Protein AF-A0A433UGE9-F1 (afdb_monomer_lite)

Foldseek 3Di:
DVVVLVVLVCCLPPDDLVNQCVVVVDDDDPVSVVVVVVSNVVSVVVNPDDVVVVVVVVVVCVVPPD

pLDDT: mean 88.27, std 9.98, range [47.94, 98.0]

Structure (mmCIF, N/CA/C/O backbone):
data_AF-A0A433UGE9-F1
#
_entry.id   AF-A0A433UGE9-F1
#
loop_
_atom_site.group_PDB
_atom_site.id
_atom_site.type_symbol
_atom_site.label_atom_id
_atom_site.label_alt_id
_atom_site.label_comp_id
_atom_site.label_asym_id
_atom_site.label_entity_id
_atom_site.label_seq_id
_atom_site.pdbx_PDB_ins_code
_atom_site.Cartn_x
_atom_site.Cartn_y
_atom_site.Cartn_z
_atom_site.occupancy
_atom_site.B_iso_or_equiv
_atom_site.auth_seq_id
_atom_site.auth_comp_id
_atom_site.auth_asym_id
_atom_site.auth_atom_id
_atom_site.pdbx_PDB_model_num
ATOM 1 N N . MET A 1 1 ? 14.494 -5.343 -7.010 1.00 72.62 1 MET A N 1
ATOM 2 C CA . MET A 1 1 ? 13.278 -4.568 -7.345 1.00 72.62 1 MET A CA 1
ATOM 3 C C . MET A 1 1 ? 12.088 -5.486 -7.580 1.00 72.62 1 MET A C 1
ATOM 5 O O . MET A 1 1 ? 11.127 -5.377 -6.834 1.00 72.62 1 MET A O 1
ATOM 9 N N . ASN A 1 2 ? 12.177 -6.426 -8.529 1.00 73.94 2 ASN A N 1
ATOM 10 C CA . ASN A 1 2 ? 11.078 -7.354 -8.837 1.00 73.94 2 ASN A CA 1
ATOM 11 C C . ASN A 1 2 ? 10.582 -8.123 -7.608 1.00 73.94 2 ASN A C 1
ATOM 13 O O . ASN A 1 2 ? 9.398 -8.079 -7.313 1.00 73.94 2 ASN A O 1
ATOM 17 N N . GLU A 1 3 ? 11.485 -8.690 -6.806 1.00 83.62 3 GLU A N 1
ATOM 18 C CA . GLU A 1 3 ? 11.102 -9.401 -5.577 1.00 83.62 3 GLU A CA 1
ATOM 19 C C . GLU A 1 3 ? 10.361 -8.507 -4.563 1.00 83.62 3 GLU A C 1
ATOM 21 O O . GLU A 1 3 ? 9.396 -8.938 -3.932 1.00 83.62 3 GLU A O 1
ATOM 26 N N . PHE A 1 4 ? 10.764 -7.237 -4.432 1.00 85.56 4 PHE A N 1
ATOM 27 C CA . PHE A 1 4 ? 10.092 -6.282 -3.549 1.00 85.56 4 PHE A CA 1
ATOM 28 C C . PHE A 1 4 ? 8.677 -5.969 -4.044 1.00 85.56 4 PHE A C 1
ATOM 30 O O . PHE A 1 4 ? 7.730 -6.069 -3.266 1.00 85.56 4 PHE A O 1
ATOM 37 N N . LEU A 1 5 ? 8.518 -5.641 -5.331 1.00 87.50 5 LEU A N 1
ATOM 38 C CA . LEU A 1 5 ? 7.211 -5.339 -5.922 1.00 87.50 5 LEU A CA 1
ATOM 39 C C . LEU A 1 5 ? 6.293 -6.571 -5.932 1.00 87.50 5 LEU A C 1
ATOM 41 O O . LEU A 1 5 ? 5.104 -6.453 -5.656 1.00 87.50 5 LEU A O 1
ATOM 45 N N . GLU A 1 6 ? 6.828 -7.772 -6.140 1.00 87.94 6 GLU A N 1
ATOM 46 C CA . GLU A 1 6 ? 6.076 -9.027 -6.027 1.00 87.94 6 GLU A CA 1
ATOM 47 C C . GLU A 1 6 ? 5.611 -9.304 -4.591 1.00 87.94 6 GLU A C 1
ATOM 49 O O . GLU A 1 6 ? 4.481 -9.745 -4.356 1.00 87.94 6 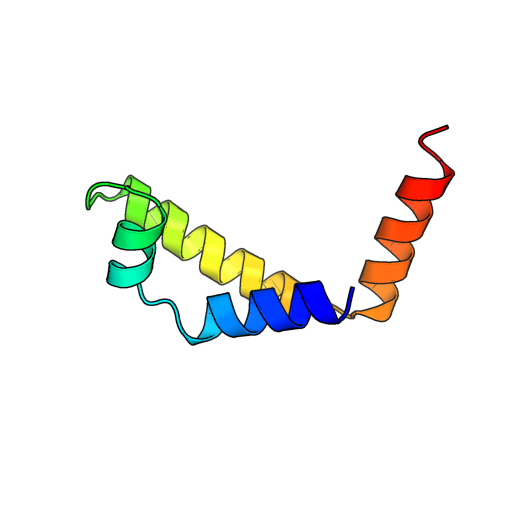GLU A O 1
ATOM 54 N N . CYS A 1 7 ? 6.466 -9.056 -3.597 1.00 89.62 7 CYS A N 1
ATOM 55 C CA . CYS A 1 7 ? 6.090 -9.134 -2.187 1.00 89.62 7 CYS A CA 1
ATOM 56 C C . CYS A 1 7 ? 5.035 -8.078 -1.826 1.00 89.62 7 CYS A C 1
ATOM 58 O O . CYS A 1 7 ? 4.043 -8.409 -1.171 1.00 89.62 7 CYS A O 1
ATOM 60 N N . LEU A 1 8 ? 5.200 -6.843 -2.303 1.00 89.06 8 LEU A N 1
ATOM 61 C CA . LEU A 1 8 ? 4.259 -5.745 -2.094 1.00 89.06 8 LEU A CA 1
ATOM 62 C C . LEU A 1 8 ? 2.899 -6.036 -2.741 1.00 89.06 8 LEU A C 1
ATOM 64 O O . LEU A 1 8 ? 1.874 -5.847 -2.096 1.00 89.06 8 LEU A O 1
ATOM 68 N N . SER A 1 9 ? 2.884 -6.577 -3.961 1.00 88.88 9 SER A N 1
ATOM 69 C CA . SER A 1 9 ? 1.670 -6.999 -4.671 1.00 88.88 9 SER A CA 1
ATOM 70 C C . SER A 1 9 ? 0.903 -8.059 -3.891 1.00 88.88 9 SER A C 1
ATOM 72 O O . SER A 1 9 ? -0.301 -7.936 -3.665 1.00 88.88 9 SER A O 1
ATOM 74 N N . ARG A 1 10 ? 1.609 -9.075 -3.379 1.00 89.31 10 ARG A N 1
ATOM 75 C CA . ARG A 1 10 ? 0.999 -10.109 -2.533 1.00 89.31 10 ARG A CA 1
ATOM 76 C C . ARG A 1 10 ? 0.426 -9.532 -1.241 1.00 89.31 10 ARG A C 1
ATOM 78 O O . ARG A 1 10 ? -0.650 -9.958 -0.824 1.00 89.31 10 ARG A O 1
ATOM 85 N N . ALA A 1 11 ? 1.129 -8.591 -0.612 1.00 87.00 11 ALA A N 1
ATOM 86 C CA . ALA A 1 11 ? 0.658 -7.914 0.589 1.00 87.00 11 ALA A CA 1
ATOM 87 C C . ALA A 1 11 ? -0.577 -7.043 0.304 1.00 87.00 11 ALA A C 1
ATOM 89 O O . ALA A 1 11 ? -1.543 -7.120 1.052 1.00 87.00 11 ALA A O 1
ATOM 90 N N . TYR A 1 12 ? -0.575 -6.283 -0.792 1.00 87.62 12 TYR A N 1
ATOM 91 C CA . TYR A 1 12 ? -1.693 -5.451 -1.238 1.00 87.62 12 TYR A CA 1
ATOM 92 C C . TYR A 1 12 ? -2.960 -6.280 -1.497 1.00 87.62 12 TYR A C 1
ATOM 94 O O . TYR A 1 12 ? -4.003 -6.006 -0.910 1.00 87.62 12 TYR A O 1
ATOM 102 N N . TRP A 1 13 ? -2.852 -7.340 -2.307 1.00 83.12 13 TRP A N 1
ATOM 103 C CA . TRP A 1 13 ? -4.000 -8.148 -2.735 1.00 83.12 13 TRP A CA 1
ATOM 104 C C . TRP A 1 13 ? -4.636 -8.988 -1.630 1.00 83.12 13 TRP A C 1
ATOM 106 O O . TRP A 1 13 ? -5.838 -9.237 -1.663 1.00 83.12 13 TRP A O 1
ATOM 116 N N . LYS A 1 14 ? -3.837 -9.492 -0.684 1.00 85.12 14 LYS A N 1
ATOM 117 C CA . LYS A 1 14 ? -4.312 -10.474 0.305 1.00 85.12 14 LYS A CA 1
ATOM 118 C C . LYS A 1 14 ? -4.698 -9.867 1.648 1.00 85.12 14 LYS A C 1
ATOM 120 O O . LYS A 1 14 ? -5.258 -10.583 2.474 1.00 85.12 14 LYS A O 1
ATOM 125 N N . MET A 1 15 ? -4.358 -8.604 1.895 1.00 91.38 15 MET A N 1
ATOM 126 C CA . MET A 1 15 ? -4.498 -7.991 3.212 1.00 91.38 15 MET A CA 1
ATOM 127 C C . MET A 1 15 ? -5.749 -7.123 3.288 1.00 91.38 15 MET A C 1
ATOM 129 O O . MET A 1 15 ? -5.767 -5.984 2.825 1.00 91.38 15 MET A O 1
ATOM 133 N N . ASP A 1 16 ? -6.782 -7.666 3.924 1.00 93.62 16 ASP A N 1
ATOM 134 C CA . ASP A 1 16 ? -7.926 -6.891 4.396 1.00 93.62 16 ASP A CA 1
ATOM 135 C C . ASP A 1 16 ? -7.586 -6.097 5.677 1.00 93.62 16 ASP A C 1
ATOM 137 O O . ASP A 1 16 ? -6.497 -6.219 6.251 1.00 93.62 16 ASP A O 1
ATOM 141 N N . TYR A 1 17 ? -8.523 -5.260 6.132 1.00 95.06 17 TYR A N 1
ATOM 142 C CA . TYR A 1 17 ? -8.314 -4.402 7.300 1.00 95.06 17 TYR A CA 1
ATOM 143 C C . TYR A 1 17 ? -8.082 -5.194 8.597 1.00 95.06 17 TYR A C 1
ATOM 145 O O . TYR A 1 17 ? -7.246 -4.804 9.407 1.00 95.06 17 TYR A O 1
ATOM 153 N N . GLN A 1 18 ? -8.759 -6.327 8.789 1.00 94.81 18 GLN A N 1
ATOM 154 C CA . GLN A 1 18 ? -8.604 -7.141 9.998 1.00 94.81 18 GLN A CA 1
ATOM 155 C C . GLN A 1 18 ? -7.215 -7.783 10.048 1.00 94.81 18 GLN A C 1
ATOM 157 O O . GLN A 1 18 ? -6.535 -7.737 11.074 1.00 94.81 18 GLN A O 1
ATOM 162 N N . GLN A 1 19 ? -6.735 -8.298 8.916 1.00 94.56 19 GLN A N 1
ATOM 163 C CA . GLN A 1 19 ? -5.365 -8.787 8.796 1.00 94.56 19 GLN A CA 1
ATOM 164 C C . GLN A 1 19 ? -4.338 -7.671 8.990 1.00 94.56 19 GLN A C 1
ATOM 166 O O . GLN A 1 19 ? -3.288 -7.903 9.590 1.00 94.56 19 GLN A O 1
ATOM 171 N N . PHE A 1 20 ? -4.621 -6.461 8.503 1.00 95.25 20 PHE A N 1
ATOM 172 C CA . PHE A 1 20 ? -3.764 -5.302 8.732 1.00 95.25 20 PHE A CA 1
ATOM 173 C C . PHE A 1 20 ? -3.641 -4.981 10.225 1.00 95.25 20 PHE A C 1
ATOM 175 O O . PHE A 1 20 ? -2.521 -4.825 10.713 1.00 95.25 20 PHE A O 1
ATOM 182 N N . LEU A 1 21 ? -4.749 -4.953 10.972 1.00 96.62 21 LEU A N 1
ATOM 183 C CA . LEU A 1 21 ? -4.725 -4.760 12.427 1.00 96.62 21 LEU A CA 1
ATOM 184 C C . LEU A 1 21 ? -3.911 -5.858 13.127 1.00 96.62 21 LEU A C 1
ATOM 186 O O . LEU A 1 21 ? -3.009 -5.549 13.903 1.00 96.62 21 LEU A O 1
ATOM 190 N N . GLN A 1 22 ? -4.144 -7.129 12.785 1.00 95.62 22 GLN A N 1
ATOM 191 C CA . GLN A 1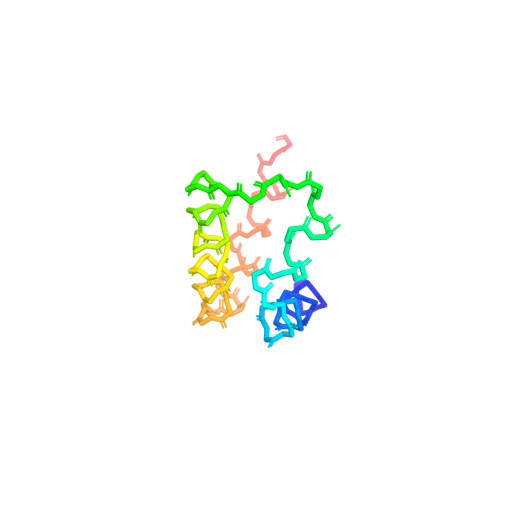 22 ? -3.414 -8.261 13.373 1.00 95.62 22 GLN A CA 1
ATOM 192 C C . GLN A 1 22 ? -1.902 -8.191 13.128 1.00 95.62 22 GLN A C 1
ATOM 194 O O . GLN A 1 22 ? -1.116 -8.485 14.025 1.00 95.62 22 GLN A O 1
ATOM 199 N N . ARG A 1 23 ? -1.481 -7.805 11.919 1.00 92.62 23 ARG A N 1
ATOM 200 C CA . ARG A 1 23 ? -0.058 -7.751 11.543 1.00 92.62 23 ARG A CA 1
ATOM 201 C C . ARG A 1 23 ? 0.665 -6.523 12.085 1.00 92.62 23 ARG A C 1
ATOM 203 O O . ARG A 1 23 ? 1.872 -6.583 12.287 1.00 92.62 23 ARG A O 1
ATOM 210 N N . THR A 1 24 ? -0.044 -5.413 12.276 1.00 94.00 24 THR A N 1
ATOM 211 C CA . THR A 1 24 ? 0.547 -4.151 12.752 1.00 94.00 24 THR A CA 1
ATOM 212 C C . THR A 1 24 ? 0.456 -3.985 14.266 1.00 94.00 24 THR A C 1
ATOM 214 O O . THR A 1 24 ? 1.191 -3.179 14.829 1.00 94.00 24 THR A O 1
ATOM 217 N N . GLY A 1 25 ? -0.440 -4.723 14.929 1.00 95.88 25 GLY A N 1
ATOM 218 C CA . GLY A 1 25 ? -0.744 -4.536 16.347 1.00 95.88 25 GLY A CA 1
ATOM 219 C C . GLY A 1 25 ? -1.563 -3.273 16.629 1.00 95.88 25 GLY A C 1
ATOM 220 O O . GLY A 1 25 ? -1.693 -2.879 17.787 1.00 95.88 25 GLY A O 1
ATOM 221 N N . PHE A 1 26 ? -2.106 -2.616 15.599 1.00 95.69 26 PHE A N 1
ATOM 222 C CA . PHE A 1 26 ? -2.99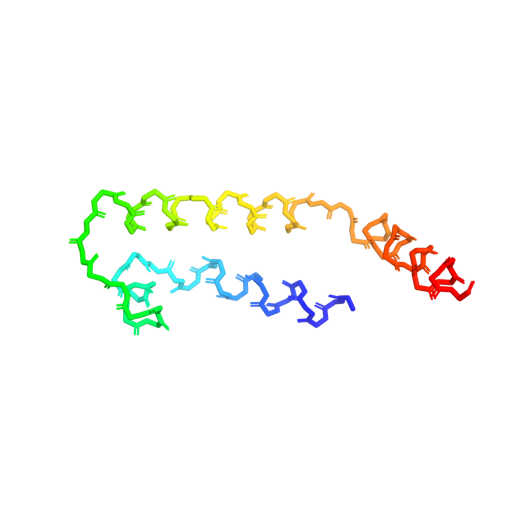5 -1.480 15.805 1.00 95.69 26 PHE A CA 1
ATOM 223 C C . PHE A 1 26 ? -4.321 -1.916 16.4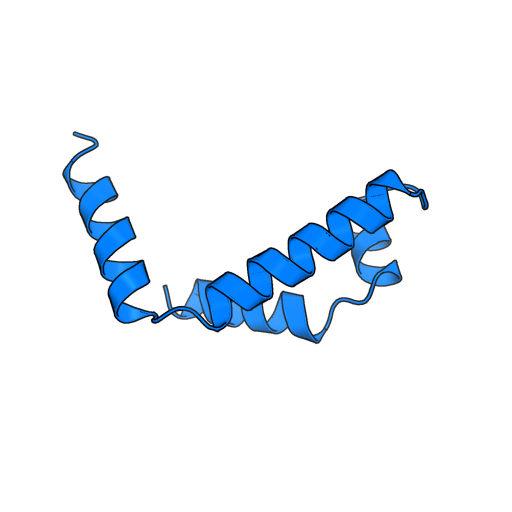22 1.00 95.69 26 PHE A C 1
ATOM 225 O O . PHE A 1 26 ? -4.888 -2.952 16.077 1.00 95.69 26 PHE A O 1
ATOM 232 N N . VAL A 1 27 ? -4.841 -1.067 17.306 1.00 95.88 27 VAL A N 1
ATOM 233 C CA . VAL A 1 27 ? -6.206 -1.184 17.817 1.00 95.88 27 VAL A CA 1
ATOM 234 C C . VAL A 1 27 ? -7.164 -0.569 16.802 1.00 95.88 27 VAL A C 1
ATOM 236 O O . VAL A 1 27 ? -6.866 0.471 16.199 1.00 95.88 27 VAL A O 1
ATOM 239 N N . GLU A 1 28 ? -8.318 -1.210 16.624 1.00 96.75 28 GLU A N 1
ATOM 240 C CA . GLU A 1 28 ? -9.384 -0.712 15.761 1.00 96.75 28 GLU A CA 1
ATOM 241 C C . GLU A 1 28 ? -9.757 0.726 16.142 1.00 96.75 28 GLU A C 1
ATOM 243 O O . GLU A 1 28 ? -10.104 1.032 17.282 1.00 96.75 28 GLU A O 1
ATOM 248 N N . SER A 1 29 ? -9.581 1.630 15.182 1.00 97.12 29 SER A N 1
ATOM 249 C CA . SER A 1 29 ? -9.731 3.071 15.366 1.00 97.12 29 SER A CA 1
ATOM 250 C C . SER A 1 29 ? -9.727 3.779 14.014 1.00 97.12 29 SER A C 1
ATOM 252 O O . SER A 1 29 ? -9.207 3.255 13.020 1.00 97.12 29 SER A O 1
ATOM 254 N N . ASP A 1 30 ? -10.214 5.019 13.992 1.00 97.69 30 ASP A N 1
ATOM 255 C CA . ASP A 1 30 ? -10.151 5.876 12.803 1.00 97.69 30 ASP A CA 1
ATOM 256 C C . ASP A 1 30 ? -8.713 6.074 12.314 1.00 97.69 30 ASP A C 1
ATOM 258 O O . ASP A 1 30 ? -8.448 6.045 11.111 1.00 97.69 30 ASP A O 1
ATOM 262 N N . TYR A 1 31 ? -7.761 6.198 13.242 1.00 96.56 31 TYR A N 1
ATOM 263 C CA . TYR A 1 31 ? -6.339 6.281 12.922 1.00 96.56 31 TYR A CA 1
ATOM 264 C C . TYR A 1 31 ? -5.859 5.036 12.168 1.00 96.56 31 TYR A C 1
ATOM 266 O O . TYR A 1 31 ? -5.258 5.147 11.098 1.00 96.56 31 TYR A O 1
ATOM 274 N N . ALA A 1 32 ? -6.149 3.841 12.691 1.00 97.38 32 ALA A N 1
ATOM 275 C CA . ALA A 1 32 ? -5.728 2.595 12.062 1.00 97.38 32 ALA A CA 1
ATOM 276 C C . ALA A 1 32 ? -6.368 2.421 10.676 1.00 97.38 32 ALA A C 1
ATOM 278 O O . ALA A 1 32 ? -5.701 1.995 9.732 1.00 97.38 32 ALA A O 1
ATOM 279 N N . MET A 1 33 ? -7.636 2.816 10.524 1.00 97.31 33 MET A N 1
ATOM 280 C CA . MET A 1 33 ? -8.330 2.818 9.235 1.00 97.31 33 MET A CA 1
ATOM 281 C C . MET A 1 33 ? -7.678 3.781 8.233 1.00 97.31 33 MET A C 1
ATOM 283 O O . MET A 1 33 ? -7.463 3.426 7.073 1.00 97.31 33 MET A O 1
ATOM 287 N N . GLN A 1 34 ? -7.316 4.992 8.665 1.00 98.00 34 GLN A N 1
ATOM 288 C CA . GLN A 1 34 ? -6.591 5.946 7.822 1.00 98.00 34 GLN A CA 1
ATOM 289 C C . GLN A 1 34 ? -5.235 5.387 7.379 1.00 98.00 34 GLN A C 1
ATOM 291 O O . GLN A 1 34 ? -4.878 5.505 6.206 1.00 98.00 34 GLN A O 1
ATOM 296 N N . LYS A 1 35 ? -4.494 4.731 8.282 1.00 97.38 35 LYS A N 1
ATOM 297 C CA . LYS A 1 35 ? -3.218 4.086 7.942 1.00 97.38 35 LYS A CA 1
ATOM 298 C C . LYS A 1 35 ? -3.387 2.928 6.968 1.00 97.38 35 LYS A C 1
ATOM 300 O O . LYS A 1 35 ? -2.592 2.823 6.038 1.00 97.38 35 LYS A O 1
ATOM 305 N N . PHE A 1 36 ? -4.433 2.119 7.119 1.00 96.75 36 PHE A N 1
ATOM 306 C CA . PHE A 1 36 ? -4.741 1.053 6.170 1.00 96.75 36 PHE A CA 1
ATOM 307 C C . PHE A 1 36 ? -5.040 1.602 4.770 1.00 96.75 36 PHE A C 1
ATOM 309 O O . PHE A 1 36 ? -4.445 1.152 3.793 1.00 96.75 36 PHE A O 1
ATOM 316 N N . LYS A 1 37 ? -5.900 2.624 4.666 1.00 96.31 37 LYS A N 1
ATOM 317 C CA . LYS A 1 37 ? -6.215 3.280 3.384 1.00 96.31 37 LYS A CA 1
ATOM 318 C C . LYS A 1 37 ? -4.972 3.878 2.730 1.00 96.31 37 LYS A C 1
ATOM 320 O O . LYS A 1 37 ? -4.769 3.691 1.534 1.00 96.31 37 LYS A O 1
ATOM 325 N N . LEU A 1 38 ? -4.129 4.548 3.518 1.00 96.25 38 LEU A N 1
ATOM 326 C CA . LEU A 1 38 ? -2.869 5.105 3.034 1.00 96.25 38 LEU A CA 1
ATOM 327 C C . LEU A 1 38 ? -1.939 4.006 2.511 1.00 96.25 38 LEU A C 1
ATOM 329 O O . LEU A 1 38 ? -1.399 4.141 1.420 1.00 96.25 38 LEU A O 1
ATOM 333 N N . PHE A 1 39 ? -1.783 2.906 3.251 1.00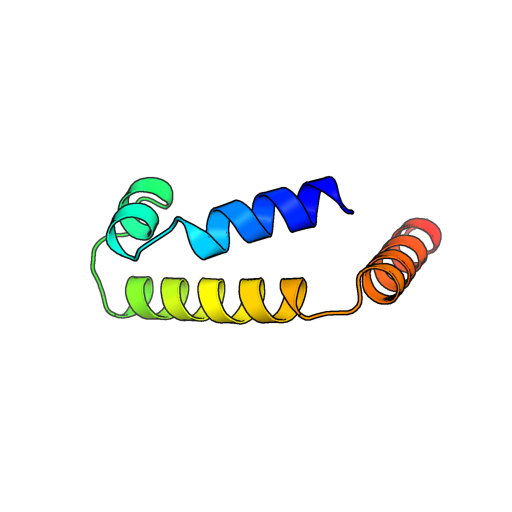 94.88 39 PHE A N 1
ATOM 334 C CA . PHE A 1 39 ? -0.995 1.759 2.801 1.00 94.88 39 PHE A CA 1
ATOM 335 C C . PHE A 1 39 ? -1.516 1.205 1.469 1.00 94.88 39 PHE A C 1
ATOM 337 O O . PHE A 1 39 ? -0.736 1.042 0.536 1.00 94.88 39 PHE A O 1
ATOM 344 N N . GLN A 1 40 ? -2.827 0.975 1.359 1.00 94.75 40 GLN A N 1
ATOM 345 C CA . GLN A 1 40 ? -3.465 0.463 0.144 1.00 94.75 40 GLN A CA 1
ATOM 346 C C . GLN A 1 40 ? -3.242 1.395 -1.055 1.00 94.75 40 GLN A C 1
ATOM 348 O O . GLN A 1 40 ? -2.865 0.938 -2.133 1.00 94.75 40 GLN A O 1
ATOM 353 N N . GLN A 1 41 ? -3.419 2.705 -0.867 1.00 95.06 41 GLN A N 1
ATOM 354 C CA . GLN A 1 41 ? -3.193 3.697 -1.918 1.00 95.06 41 GLN A CA 1
ATOM 355 C C . GLN A 1 41 ? -1.723 3.748 -2.351 1.00 95.06 41 GLN A C 1
ATOM 357 O O . GLN A 1 41 ? -1.442 3.737 -3.548 1.00 95.06 41 GLN A O 1
ATOM 362 N N . SER A 1 42 ? -0.791 3.786 -1.399 1.00 93.94 42 SER A N 1
ATOM 363 C CA . SER A 1 42 ? 0.642 3.847 -1.693 1.00 93.94 42 SER A CA 1
ATOM 364 C C . SER A 1 42 ? 1.144 2.570 -2.362 1.00 93.94 42 SER A C 1
ATOM 366 O O . SER A 1 42 ? 1.894 2.644 -3.330 1.00 93.94 42 SER A O 1
ATOM 368 N N . ALA A 1 43 ? 0.708 1.400 -1.884 1.00 92.69 43 ALA A N 1
ATOM 369 C CA . ALA A 1 43 ? 1.064 0.118 -2.483 1.00 92.69 43 ALA A CA 1
ATOM 370 C C . ALA A 1 43 ? 0.551 0.027 -3.921 1.00 92.69 43 ALA A C 1
ATOM 372 O O . ALA A 1 43 ? 1.321 -0.309 -4.814 1.00 92.69 43 ALA A O 1
ATOM 373 N N . LYS A 1 44 ? -0.708 0.412 -4.164 1.00 92.81 44 LYS A N 1
ATOM 374 C CA . LYS A 1 44 ? -1.255 0.496 -5.519 1.00 92.81 44 LYS A CA 1
ATOM 375 C C . LYS A 1 44 ? -0.434 1.435 -6.404 1.00 92.81 44 LYS A C 1
ATOM 377 O O . LYS A 1 44 ? -0.027 1.037 -7.485 1.00 92.81 44 LYS A O 1
ATOM 382 N N . GLY A 1 45 ? -0.144 2.645 -5.925 1.00 91.88 45 GLY A N 1
ATOM 383 C CA . GLY A 1 45 ? 0.637 3.624 -6.682 1.00 91.88 45 GLY A CA 1
ATOM 384 C C . GLY A 1 45 ? 2.023 3.112 -7.074 1.00 91.88 45 GLY A C 1
ATOM 385 O O . GLY A 1 45 ? 2.454 3.352 -8.192 1.00 91.88 45 GLY A O 1
ATOM 386 N N . LEU A 1 46 ? 2.696 2.371 -6.188 1.00 89.94 46 LEU A N 1
ATOM 387 C CA . LEU A 1 46 ? 3.997 1.758 -6.475 1.00 89.94 46 LEU A CA 1
ATOM 388 C C . LEU A 1 46 ? 3.909 0.575 -7.447 1.00 89.94 46 LEU A C 1
ATOM 390 O O . LEU A 1 46 ? 4.840 0.363 -8.214 1.00 89.94 46 LEU A O 1
ATOM 394 N N . LEU A 1 47 ? 2.824 -0.200 -7.403 1.00 90.00 47 LEU A N 1
ATOM 395 C CA . LEU A 1 47 ? 2.604 -1.340 -8.299 1.00 90.00 47 LEU A CA 1
ATOM 396 C C . LEU A 1 47 ? 2.184 -0.913 -9.709 1.00 90.00 47 LEU A C 1
ATOM 398 O O . LEU A 1 47 ? 2.529 -1.594 -10.669 1.00 90.00 47 LEU A O 1
ATOM 402 N N . ASP A 1 48 ? 1.463 0.203 -9.820 1.00 89.88 48 ASP A N 1
ATOM 403 C CA . ASP A 1 48 ? 1.071 0.810 -11.095 1.00 89.88 48 ASP A CA 1
ATOM 404 C C . ASP A 1 48 ? 2.220 1.630 -11.724 1.00 89.88 48 ASP A C 1
ATOM 406 O O . ASP A 1 48 ? 2.126 2.053 -12.877 1.00 89.88 48 ASP A O 1
ATOM 410 N N . PHE A 1 49 ? 3.297 1.889 -10.975 1.00 88.19 49 PHE A N 1
ATOM 411 C CA . PHE A 1 49 ? 4.448 2.656 -11.445 1.00 88.19 49 PHE A CA 1
ATOM 412 C C . PHE A 1 49 ? 5.359 1.811 -12.343 1.00 88.19 49 PHE A C 1
ATOM 414 O O . PHE A 1 49 ? 5.555 0.622 -12.096 1.00 88.19 49 PHE A O 1
ATOM 421 N N . ASP A 1 50 ? 5.970 2.440 -13.349 1.00 87.75 50 ASP A N 1
ATOM 422 C CA . ASP A 1 50 ? 6.905 1.768 -14.253 1.00 87.75 50 ASP A CA 1
ATOM 423 C C . ASP A 1 50 ? 8.132 1.209 -13.487 1.00 87.75 50 ASP A C 1
ATOM 425 O O . ASP A 1 50 ? 8.909 1.987 -12.913 1.00 87.75 50 ASP A O 1
ATOM 429 N N . PRO A 1 51 ? 8.334 -0.124 -13.445 1.00 83.75 51 PRO A N 1
ATOM 430 C CA . PRO A 1 51 ? 9.377 -0.733 -12.620 1.00 83.75 51 PRO A CA 1
ATOM 431 C C . PRO A 1 51 ? 10.800 -0.345 -13.029 1.00 83.75 51 PRO A C 1
ATOM 433 O O . PRO A 1 51 ? 11.675 -0.255 -12.164 1.00 83.75 51 PRO A O 1
ATOM 436 N N . GLU A 1 52 ? 11.042 -0.115 -14.323 1.00 87.12 52 GLU A N 1
ATOM 437 C CA . GLU A 1 52 ? 12.355 0.287 -14.840 1.00 87.12 52 GLU A CA 1
ATOM 438 C C . GLU A 1 52 ? 12.703 1.708 -14.393 1.00 87.12 52 GLU A C 1
ATOM 440 O O . GLU A 1 52 ? 13.796 1.953 -13.877 1.00 87.12 52 GLU A O 1
ATOM 445 N N . THR A 1 53 ? 11.738 2.623 -14.483 1.00 87.56 53 THR A N 1
ATOM 446 C CA . THR A 1 53 ? 11.861 3.996 -13.986 1.00 87.56 53 THR A CA 1
ATOM 447 C C . THR A 1 53 ? 12.108 4.010 -12.480 1.00 87.56 53 THR A C 1
ATOM 449 O O . THR A 1 53 ? 13.024 4.688 -12.010 1.00 87.56 53 THR A O 1
ATOM 452 N N . LEU A 1 54 ? 11.351 3.223 -11.705 1.00 86.38 54 LEU A N 1
ATOM 453 C CA . LEU A 1 54 ? 11.556 3.119 -10.257 1.00 86.38 54 LEU A CA 1
ATOM 454 C C . LEU A 1 54 ? 12.953 2.579 -9.922 1.00 86.38 54 LEU A C 1
ATOM 456 O O . LEU A 1 54 ? 13.630 3.107 -9.039 1.00 86.38 54 LEU A O 1
ATOM 460 N N . ALA A 1 55 ? 13.411 1.550 -10.640 1.00 86.06 55 ALA A N 1
ATOM 461 C CA . ALA A 1 55 ? 14.753 1.005 -10.474 1.00 86.06 55 ALA A CA 1
ATOM 462 C C . ALA A 1 55 ? 15.841 2.030 -10.806 1.00 86.06 55 ALA A C 1
ATOM 464 O O . ALA A 1 55 ? 16.805 2.143 -10.050 1.00 86.06 55 ALA A O 1
ATOM 465 N N . SER A 1 56 ? 15.665 2.813 -11.873 1.00 88.25 56 SER A N 1
ATOM 466 C CA . SER A 1 56 ? 16.592 3.883 -12.245 1.00 88.25 56 SER A CA 1
ATOM 467 C C . SER A 1 56 ? 16.692 4.960 -11.162 1.00 88.25 56 SER A C 1
ATOM 469 O O . SER A 1 56 ? 17.798 5.383 -10.828 1.00 88.25 56 SER A O 1
ATOM 471 N N . ILE A 1 57 ? 15.561 5.382 -10.583 1.00 87.44 57 ILE A N 1
ATOM 472 C CA . ILE A 1 57 ? 15.532 6.383 -9.504 1.00 87.44 57 ILE A CA 1
ATOM 473 C C . ILE A 1 57 ? 16.299 5.874 -8.274 1.00 87.44 57 ILE A C 1
ATOM 475 O O . ILE A 1 57 ? 17.162 6.57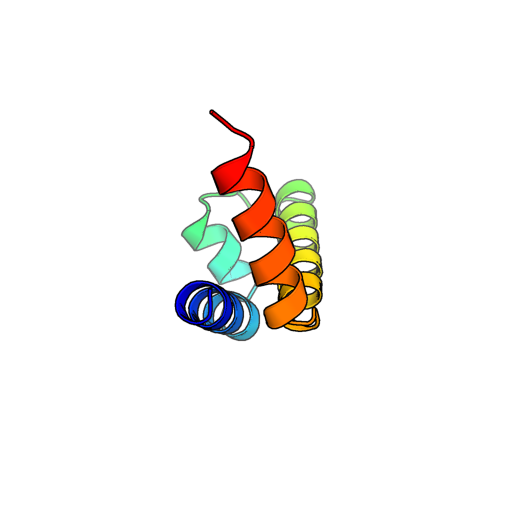5 -7.751 1.00 87.44 57 ILE A O 1
ATOM 479 N N . LEU A 1 58 ? 16.043 4.638 -7.827 1.00 85.25 58 LEU A N 1
ATOM 480 C CA . LEU A 1 58 ? 16.711 4.096 -6.633 1.00 85.25 58 LEU A CA 1
ATOM 481 C C . LEU A 1 58 ? 18.200 3.783 -6.858 1.00 85.25 58 LEU A C 1
ATOM 483 O O . LEU A 1 58 ? 19.009 3.896 -5.931 1.00 85.25 58 LEU A O 1
ATOM 487 N N . ALA A 1 59 ? 18.577 3.391 -8.078 1.00 84.75 59 ALA A N 1
ATOM 488 C CA . ALA A 1 59 ? 19.974 3.162 -8.435 1.00 84.75 59 ALA A CA 1
ATOM 489 C C . ALA A 1 59 ? 20.787 4.465 -8.395 1.00 84.75 59 ALA A C 1
ATOM 491 O O . ALA A 1 59 ? 21.915 4.460 -7.907 1.00 84.75 59 ALA A O 1
ATOM 492 N N . TYR A 1 60 ? 20.202 5.580 -8.846 1.00 81.94 60 TYR A N 1
ATOM 493 C CA . TYR A 1 60 ? 20.841 6.897 -8.817 1.00 81.94 60 TYR A CA 1
ATOM 494 C C . TYR A 1 60 ? 21.188 7.348 -7.387 1.00 81.94 60 TYR A C 1
ATOM 496 O O . TYR A 1 60 ? 22.322 7.746 -7.116 1.00 81.94 60 TYR A O 1
ATOM 504 N N . GLU A 1 61 ? 20.255 7.192 -6.447 1.00 74.38 61 GLU A N 1
ATOM 505 C CA . GLU A 1 61 ? 20.462 7.542 -5.032 1.00 74.38 61 GLU A CA 1
ATOM 506 C C . GLU A 1 61 ? 21.545 6.684 -4.358 1.00 74.38 61 GLU A C 1
ATOM 508 O O . GLU A 1 61 ? 22.331 7.171 -3.544 1.00 74.38 61 GLU A O 1
ATOM 513 N N . SER A 1 62 ? 21.645 5.409 -4.743 1.00 68.62 62 SER A N 1
ATOM 514 C CA . SER A 1 62 ? 22.655 4.485 -4.206 1.00 68.62 62 SER A CA 1
ATOM 515 C C . SER A 1 62 ? 24.084 4.847 -4.636 1.00 68.62 62 SER A C 1
ATOM 517 O O . SER A 1 62 ? 25.043 4.513 -3.941 1.00 68.62 62 SER A O 1
ATOM 519 N N . VAL A 1 63 ? 24.237 5.524 -5.778 1.00 65.06 63 VAL A N 1
ATOM 520 C CA . VAL A 1 63 ? 25.538 5.949 -6.317 1.00 65.06 63 VAL A CA 1
ATOM 521 C C . VAL A 1 63 ? 25.970 7.303 -5.748 1.00 65.06 63 VAL A C 1
ATOM 523 O O . VAL A 1 63 ? 27.153 7.487 -5.476 1.00 65.06 63 VAL A O 1
ATOM 526 N N . ASN A 1 64 ? 25.025 8.218 -5.516 1.00 60.66 64 ASN A N 1
ATOM 527 C CA . ASN A 1 64 ? 25.301 9.581 -5.045 1.00 60.66 64 ASN A CA 1
ATOM 528 C C . ASN A 1 64 ? 25.283 9.758 -3.518 1.00 60.66 64 ASN A C 1
ATOM 530 O O . ASN A 1 64 ? 25.535 10.855 -3.033 1.00 60.66 64 ASN A O 1
ATOM 534 N N . SER A 1 65 ? 25.025 8.696 -2.752 1.00 59.72 65 SER A N 1
ATOM 535 C CA . SER A 1 65 ? 25.110 8.708 -1.281 1.00 59.72 65 SER A CA 1
ATOM 536 C C . SER A 1 65 ? 26.525 8.418 -0.737 1.00 59.72 65 SER A C 1
ATOM 538 O O . SER A 1 65 ? 26.659 7.989 0.410 1.00 59.72 65 SER A O 1
ATOM 540 N N . LYS A 1 66 ? 27.577 8.600 -1.549 1.00 47.94 66 LYS A N 1
ATOM 541 C CA . LYS A 1 66 ? 28.990 8.462 -1.149 1.00 47.94 66 LYS A CA 1
ATOM 542 C C . LYS A 1 66 ? 29.693 9.805 -1.043 1.00 47.94 66 LYS A C 1
ATOM 544 O O . LYS A 1 66 ? 29.475 10.645 -1.939 1.00 47.94 66 LYS A O 1
#

Radius of gyration: 14.71 Å; chains: 1; bounding box: 39×20×33 Å

Sequence (66 aa):
MNEFLECLSRAYWKMDYQQFLQRTGFVESDYAMQKFKLFQQSAKGLLDFDPETLASILAYESVNSK

Organism: NCBI:txid447716

Secondary structure (DSSP, 8-state):
-HHHHHHHHHHHHH--HHHHHHHHTPPSSHHHHHHHHHHHHHHHHHHSS-HHHHHHHHHHHHHH--